Protein AF-A0A1G0FRH4-F1 (afdb_monomer)

pLDDT: mean 81.15, std 13.15, range [51.91, 96.88]

Radius of gyration: 25.26 Å; Cα contacts (8 Å, |Δi|>4): 18; chains: 1; bounding box: 40×24×72 Å

Secondary structure (DSSP, 8-state):
--HHHHHHHHHHHHHHHHHHHHHHHHHHHHS----TTS-HHHHHHHHHHHHTSS-HHHHHHHHHHHHHH-

Solvent-accessible surface area (backbone atoms only — not comparable to full-atom values): 4189 Å² total; per-residue (Å²): 136,64,68,64,61,51,54,54,52,50,52,52,53,51,51,50,52,50,52,52,50,47,52,54,46,51,55,62,69,66,42,74,77,68,66,85,78,55,60,76,66,53,61,54,46,51,53,34,42,75,71,60,79,43,54,74,68,57,46,58,49,52,54,56,52,56,65,74,75,110

Mean predicted aligned error: 12.77 Å

Foldseek 3Di:
DCVVVVVVVVVVVVVVVVVVVVVVVVVVVPPPPPPVVQPPQLVVLVVCVVVVVDDPVVSVVSVVVSVVVD

Sequence (70 aa):
MGWWMLWEGILFVLFWAAVIGLAGWAISAWRPRDERRQPPAMDIAEERYARGDISREEFDLIRRDLQKVA

Structure (mmCIF, N/CA/C/O backbone):
data_AF-A0A1G0FRH4-F1
#
_entry.id   AF-A0A1G0FRH4-F1
#
loop_
_atom_site.group_PDB
_atom_site.id
_atom_site.type_symbol
_atom_site.label_atom_id
_atom_site.label_alt_id
_atom_site.label_comp_id
_atom_site.label_asym_id
_atom_site.label_entity_id
_atom_site.label_seq_id
_atom_site.pdbx_PDB_ins_code
_atom_site.Cartn_x
_atom_site.Cartn_y
_atom_site.Cartn_z
_atom_site.occupancy
_atom_site.B_iso_or_equiv
_atom_site.auth_seq_id
_atom_site.auth_comp_id
_atom_site.auth_asym_id
_atom_site.auth_atom_id
_atom_site.pdbx_PDB_model_num
ATOM 1 N N . MET A 1 1 ? 17.692 2.516 -41.368 1.00 60.50 1 MET A N 1
ATOM 2 C CA . MET A 1 1 ? 16.806 1.415 -40.922 1.00 60.50 1 MET A CA 1
ATOM 3 C C . MET A 1 1 ? 16.773 1.244 -39.385 1.00 60.50 1 MET A C 1
ATOM 5 O O . MET A 1 1 ? 16.329 0.208 -38.932 1.00 60.50 1 MET A O 1
ATOM 9 N N . GLY A 1 2 ? 17.216 2.213 -38.559 1.00 70.44 2 GLY A N 1
ATOM 10 C CA . GLY A 1 2 ? 17.266 2.056 -37.083 1.00 70.44 2 GLY A CA 1
ATOM 11 C C . GLY A 1 2 ? 16.173 2.796 -36.296 1.00 70.44 2 GLY A C 1
ATOM 12 O O . GLY A 1 2 ? 15.951 2.514 -35.126 1.00 70.44 2 GLY A O 1
ATOM 13 N N . TRP A 1 3 ? 15.457 3.719 -36.941 1.00 74.62 3 TRP A N 1
ATOM 14 C CA . TRP A 1 3 ? 14.383 4.499 -36.313 1.00 74.62 3 TRP A CA 1
ATOM 15 C C . TRP A 1 3 ? 13.144 3.659 -35.976 1.00 74.62 3 TRP A C 1
ATOM 17 O O . TRP A 1 3 ? 12.453 3.945 -35.005 1.00 74.62 3 TRP A O 1
ATOM 27 N N . TRP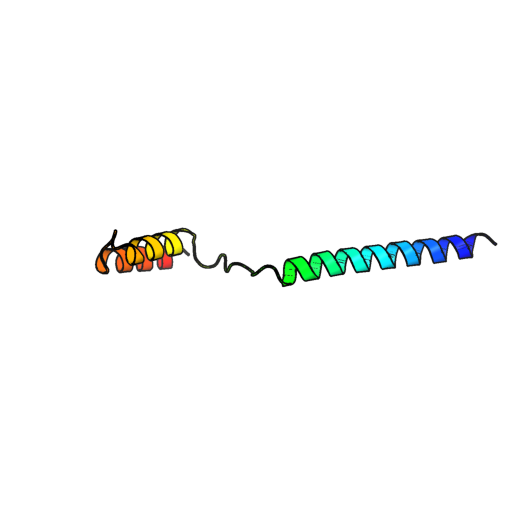 A 1 4 ? 12.900 2.590 -36.737 1.00 76.38 4 TRP A N 1
ATOM 28 C CA . TRP A 1 4 ? 11.789 1.670 -36.489 1.00 76.38 4 TRP A CA 1
ATOM 29 C C . TRP A 1 4 ? 12.002 0.850 -35.203 1.00 76.38 4 TRP A C 1
ATOM 31 O O . TRP A 1 4 ? 11.100 0.757 -34.379 1.00 76.38 4 TRP A O 1
ATOM 41 N N . MET A 1 5 ? 13.221 0.357 -34.957 1.00 78.50 5 MET A N 1
ATOM 42 C CA . MET A 1 5 ? 13.545 -0.394 -33.731 1.00 78.50 5 MET A CA 1
ATOM 43 C C . MET A 1 5 ? 13.411 0.450 -32.452 1.00 78.50 5 MET A C 1
ATOM 45 O O . MET A 1 5 ? 13.043 -0.074 -31.405 1.00 78.50 5 MET A O 1
ATOM 49 N N . LEU A 1 6 ? 13.670 1.761 -32.521 1.00 81.38 6 LEU A N 1
ATOM 50 C CA . LEU A 1 6 ? 13.461 2.662 -31.380 1.00 81.38 6 LEU A CA 1
ATOM 51 C C . LEU A 1 6 ? 11.974 2.833 -31.048 1.00 81.38 6 LEU A C 1
ATOM 53 O O . LEU A 1 6 ? 11.605 2.848 -29.877 1.00 81.38 6 LEU A O 1
ATOM 57 N N . TRP A 1 7 ? 11.120 2.926 -32.069 1.00 88.06 7 TRP A N 1
ATOM 58 C CA . TRP A 1 7 ? 9.674 3.046 -31.890 1.00 88.06 7 TRP A CA 1
ATOM 59 C C . TRP A 1 7 ? 9.074 1.799 -31.227 1.00 88.06 7 TRP A C 1
ATOM 61 O O . TRP A 1 7 ? 8.293 1.908 -30.282 1.00 88.06 7 TRP A O 1
ATOM 71 N N . GLU A 1 8 ? 9.503 0.614 -31.662 1.00 86.56 8 GLU A N 1
ATOM 72 C CA . GLU A 1 8 ? 9.093 -0.664 -31.070 1.00 86.56 8 GLU A CA 1
ATOM 73 C C . GLU A 1 8 ? 9.530 -0.787 -29.600 1.00 86.56 8 GLU A C 1
ATOM 75 O O . GLU A 1 8 ? 8.725 -1.147 -28.738 1.00 86.56 8 GLU A O 1
ATOM 80 N N . GLY A 1 9 ? 10.771 -0.401 -29.286 1.00 90.50 9 GLY A N 1
ATOM 81 C CA . GLY A 1 9 ? 11.275 -0.411 -27.912 1.00 90.50 9 GLY A CA 1
ATOM 82 C C . GLY A 1 9 ? 10.495 0.520 -26.978 1.00 90.50 9 GLY A C 1
ATOM 83 O O . GLY A 1 9 ? 10.194 0.151 -25.843 1.00 90.50 9 GLY A O 1
ATOM 84 N N . ILE A 1 10 ? 10.105 1.705 -27.458 1.00 93.62 10 ILE A N 1
ATOM 85 C CA . ILE A 1 10 ? 9.301 2.656 -26.676 1.00 93.62 10 ILE A CA 1
ATOM 86 C C . ILE A 1 10 ? 7.916 2.077 -26.378 1.00 93.62 10 ILE A C 1
ATOM 88 O O . ILE A 1 10 ? 7.471 2.123 -25.232 1.00 93.62 10 ILE A O 1
ATOM 92 N N . LEU A 1 11 ? 7.248 1.497 -27.378 1.00 93.25 11 LEU A N 1
ATOM 93 C CA . LEU A 1 11 ? 5.933 0.881 -27.186 1.00 93.25 11 LEU A CA 1
ATOM 94 C C . LEU A 1 11 ? 5.986 -0.281 -26.188 1.00 93.25 11 LEU A C 1
ATOM 96 O O . LEU A 1 11 ? 5.090 -0.406 -25.355 1.00 93.25 11 LEU A O 1
ATOM 100 N N . PHE A 1 12 ? 7.052 -1.081 -26.216 1.00 93.56 12 PHE A N 1
ATOM 101 C CA . PHE A 1 12 ? 7.259 -2.164 -25.256 1.00 93.56 12 PHE A CA 1
ATOM 102 C C . PHE A 1 12 ? 7.404 -1.645 -23.818 1.00 93.56 12 PHE A C 1
ATOM 104 O O . PHE A 1 12 ? 6.748 -2.150 -22.906 1.00 93.56 12 PHE A O 1
ATOM 111 N N . VAL A 1 13 ? 8.210 -0.600 -23.608 1.00 95.31 13 VAL A N 1
ATOM 112 C CA . VAL A 1 13 ? 8.386 0.016 -22.281 1.00 95.31 13 VAL A CA 1
ATOM 113 C C . VAL A 1 13 ? 7.084 0.645 -21.788 1.00 95.31 13 VAL A C 1
ATOM 115 O O . VAL A 1 13 ? 6.714 0.449 -20.631 1.00 95.31 13 VAL A O 1
ATOM 118 N N . LEU A 1 14 ? 6.359 1.357 -22.655 1.00 96.44 14 LEU A N 1
ATOM 119 C CA . LEU A 1 14 ? 5.066 1.952 -22.311 1.00 96.44 14 LEU A CA 1
ATOM 120 C C . LEU A 1 14 ? 4.027 0.887 -21.954 1.00 96.44 14 LEU A C 1
ATOM 122 O O . LEU A 1 14 ? 3.300 1.052 -20.976 1.00 96.44 14 LEU A O 1
ATOM 126 N N . PHE A 1 15 ? 3.989 -0.217 -22.701 1.00 95.56 15 PHE A N 1
ATOM 127 C CA . PHE A 1 15 ? 3.111 -1.345 -22.411 1.00 95.56 15 PHE A CA 1
ATOM 128 C C . PHE A 1 15 ? 3.400 -1.931 -21.024 1.00 95.56 15 PHE A C 1
ATOM 130 O O . PHE A 1 15 ? 2.487 -2.052 -20.210 1.00 95.56 15 PHE A O 1
ATOM 137 N N . TRP A 1 16 ? 4.664 -2.217 -20.701 1.00 96.81 16 TRP A N 1
ATOM 138 C CA . TRP A 1 16 ? 5.024 -2.739 -19.380 1.00 96.81 16 TRP A CA 1
ATOM 139 C C . TRP A 1 16 ? 4.791 -1.737 -18.250 1.00 96.81 16 TRP A C 1
ATOM 141 O O . TRP A 1 16 ? 4.304 -2.128 -17.191 1.00 96.81 16 TRP A O 1
ATOM 151 N N . ALA A 1 17 ? 5.069 -0.450 -18.469 1.00 96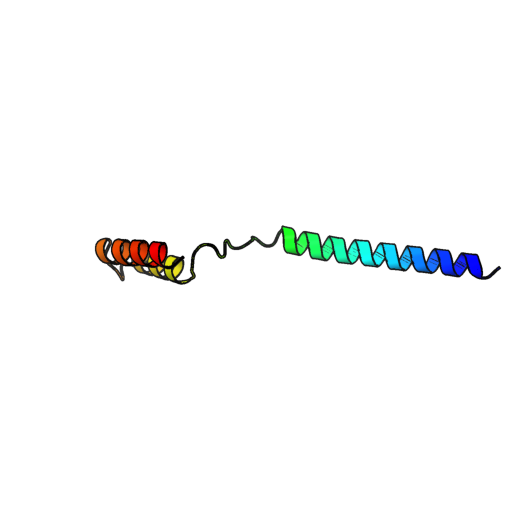.88 17 ALA A N 1
ATOM 152 C CA . ALA A 1 17 ? 4.756 0.598 -17.501 1.00 96.88 17 ALA A CA 1
ATOM 153 C C . ALA A 1 17 ? 3.246 0.668 -17.220 1.00 96.88 17 ALA A C 1
ATOM 155 O O . ALA A 1 17 ? 2.842 0.765 -16.060 1.00 96.88 17 ALA A O 1
ATOM 156 N N . ALA A 1 18 ? 2.413 0.545 -18.259 1.00 96.50 18 ALA A N 1
ATOM 157 C CA . ALA A 1 18 ? 0.963 0.483 -18.119 1.00 96.50 18 ALA A CA 1
ATOM 158 C C . ALA A 1 18 ? 0.512 -0.784 -17.376 1.00 96.50 18 ALA A C 1
ATOM 160 O O . ALA A 1 18 ? -0.313 -0.685 -16.473 1.00 96.50 18 ALA A O 1
ATOM 161 N N . VAL A 1 19 ? 1.077 -1.956 -17.691 1.00 96.75 19 VAL A N 1
ATOM 162 C CA . VAL A 1 19 ? 0.767 -3.222 -17.001 1.00 96.75 19 VAL A CA 1
ATOM 163 C C . VAL A 1 19 ? 1.136 -3.154 -15.519 1.00 96.75 19 VAL A C 1
ATOM 165 O O . VAL A 1 19 ? 0.315 -3.495 -14.670 1.00 96.75 19 VAL A O 1
ATOM 168 N N . ILE A 1 20 ? 2.338 -2.677 -15.185 1.00 96.25 20 ILE A N 1
ATOM 169 C CA . ILE A 1 20 ? 2.798 -2.541 -13.793 1.00 96.25 20 ILE A CA 1
ATOM 170 C C . ILE A 1 20 ? 1.953 -1.502 -13.051 1.00 96.25 20 ILE A C 1
ATOM 172 O O . ILE A 1 20 ? 1.523 -1.751 -11.924 1.00 96.25 20 ILE A O 1
ATOM 176 N N . GLY A 1 21 ? 1.678 -0.360 -13.686 1.00 95.44 21 GLY A N 1
ATOM 177 C CA . GLY A 1 21 ?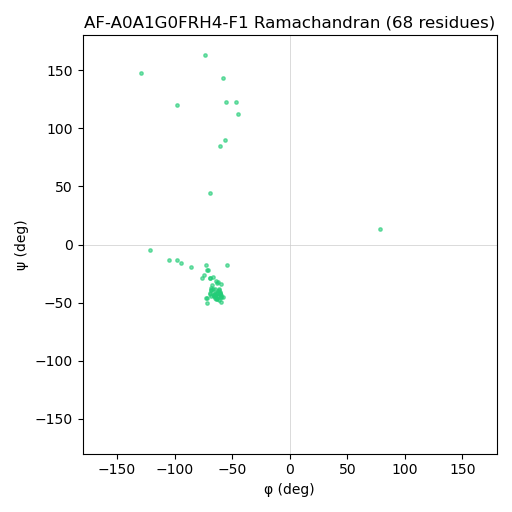 0.812 0.676 -13.129 1.00 95.44 21 GLY A CA 1
ATOM 178 C C . GLY A 1 21 ? -0.598 0.157 -12.859 1.00 95.44 21 GLY A C 1
ATOM 179 O O . GLY A 1 21 ? -1.134 0.388 -11.779 1.00 95.44 21 GLY A O 1
ATOM 180 N N . LEU A 1 22 ? -1.170 -0.609 -13.792 1.00 95.19 22 LEU A N 1
ATOM 181 C CA . LEU A 1 22 ? -2.492 -1.211 -13.648 1.00 95.19 22 LEU A CA 1
ATOM 182 C C . LEU A 1 22 ? -2.513 -2.298 -12.570 1.00 95.19 22 LEU A C 1
ATOM 184 O O . LEU A 1 22 ? -3.464 -2.357 -11.799 1.00 95.19 22 LEU A O 1
ATOM 188 N N . ALA A 1 23 ? -1.468 -3.120 -12.468 1.00 93.81 23 ALA A N 1
ATOM 189 C CA . ALA A 1 23 ? -1.344 -4.120 -11.412 1.00 93.81 23 ALA A CA 1
ATOM 190 C C . ALA A 1 23 ? -1.235 -3.462 -10.026 1.00 93.81 23 ALA A C 1
ATOM 192 O O . ALA A 1 23 ? -1.960 -3.834 -9.104 1.00 93.81 23 ALA A O 1
ATOM 193 N N . GLY A 1 24 ? -0.389 -2.436 -9.882 1.00 91.50 24 GLY A N 1
ATOM 194 C CA . GLY A 1 24 ? -0.291 -1.652 -8.648 1.00 91.50 24 GLY A CA 1
ATOM 195 C C . GLY A 1 24 ? -1.599 -0.927 -8.313 1.00 91.50 24 GLY A C 1
ATOM 196 O O . GLY A 1 24 ? -2.032 -0.915 -7.157 1.00 91.50 24 GLY A O 1
ATOM 197 N N . TRP A 1 25 ? -2.278 -0.386 -9.327 1.00 90.81 25 TRP A N 1
ATOM 198 C CA . TRP A 1 25 ? -3.595 0.223 -9.177 1.00 90.81 25 TRP A CA 1
ATOM 199 C C . TRP A 1 25 ? -4.642 -0.802 -8.731 1.00 90.81 25 TRP A C 1
ATOM 201 O O . TRP A 1 25 ? -5.333 -0.549 -7.756 1.00 90.81 25 TRP A O 1
ATOM 211 N N . ALA A 1 26 ? -4.704 -1.985 -9.343 1.00 88.75 26 ALA A N 1
ATOM 212 C CA . ALA A 1 26 ? -5.636 -3.046 -8.964 1.00 88.75 26 ALA A CA 1
ATOM 213 C C . ALA A 1 26 ? -5.416 -3.509 -7.515 1.00 88.75 26 ALA A C 1
ATOM 215 O O . ALA A 1 26 ? -6.370 -3.625 -6.750 1.00 88.75 26 ALA A O 1
ATOM 216 N N . ILE A 1 27 ? -4.155 -3.678 -7.098 1.00 86.19 27 ILE A N 1
ATOM 217 C CA . ILE A 1 27 ? -3.811 -4.021 -5.709 1.00 86.19 27 ILE A CA 1
ATOM 218 C C . ILE A 1 27 ? -4.232 -2.902 -4.745 1.00 86.19 27 ILE A C 1
ATOM 220 O O . ILE A 1 27 ? -4.761 -3.182 -3.673 1.00 86.19 27 ILE A O 1
ATOM 224 N N . SER A 1 28 ? -4.020 -1.632 -5.101 1.00 77.25 28 SER A N 1
ATOM 225 C CA . SER A 1 28 ? -4.424 -0.495 -4.256 1.00 77.25 28 SER A CA 1
ATOM 226 C C . SER A 1 28 ? -5.930 -0.219 -4.261 1.00 77.25 28 SER A C 1
ATOM 228 O O . SER A 1 28 ? -6.444 0.290 -3.270 1.00 77.25 28 SER A O 1
ATOM 230 N N . ALA A 1 29 ? -6.637 -0.587 -5.330 1.00 77.75 29 ALA A N 1
ATOM 231 C CA . ALA A 1 29 ? -8.089 -0.505 -5.442 1.00 77.75 29 ALA A CA 1
ATOM 232 C C . ALA A 1 29 ? -8.795 -1.624 -4.662 1.00 77.75 29 ALA A C 1
ATOM 234 O O . ALA A 1 29 ? -9.921 -1.434 -4.211 1.00 77.75 29 ALA A O 1
ATOM 235 N N . TRP A 1 30 ? -8.146 -2.784 -4.516 1.00 67.62 30 TRP A N 1
ATOM 236 C CA . TRP A 1 30 ? -8.665 -3.931 -3.761 1.00 67.62 30 TRP A CA 1
ATOM 237 C C . TRP A 1 30 ? -8.196 -3.991 -2.321 1.00 67.62 30 TRP A C 1
ATOM 239 O O . TRP A 1 30 ? -8.803 -4.703 -1.521 1.00 67.62 30 TRP A O 1
ATOM 249 N N . ARG A 1 31 ? -7.147 -3.246 -1.955 1.00 65.19 31 ARG A N 1
ATOM 250 C CA . ARG A 1 31 ? -6.960 -2.923 -0.546 1.00 65.19 31 ARG A CA 1
ATOM 251 C C . ARG A 1 31 ? -8.255 -2.262 -0.102 1.00 65.19 31 ARG A C 1
ATOM 253 O O . ARG A 1 31 ? -8.626 -1.254 -0.713 1.00 65.19 31 ARG A O 1
ATOM 260 N N . PRO A 1 32 ? -8.938 -2.796 0.928 1.00 59.25 32 PRO A N 1
ATOM 261 C CA . PRO A 1 32 ? -9.942 -2.015 1.606 1.00 59.25 32 PRO A CA 1
ATOM 262 C C . PRO A 1 32 ? -9.267 -0.673 1.853 1.00 59.25 32 PRO A C 1
ATOM 264 O O . PRO A 1 32 ? -8.171 -0.609 2.425 1.00 59.25 32 PRO A O 1
ATOM 267 N N . ARG A 1 33 ? -9.868 0.412 1.359 1.00 55.59 33 ARG A N 1
ATOM 268 C CA . ARG A 1 33 ? -9.770 1.643 2.121 1.00 55.59 33 ARG A CA 1
ATOM 269 C C . ARG A 1 33 ? -10.340 1.215 3.460 1.00 55.59 33 ARG A C 1
ATOM 271 O O . ARG A 1 33 ? -11.553 1.245 3.618 1.00 55.59 33 ARG A O 1
ATOM 278 N N . ASP A 1 34 ? -9.479 0.729 4.359 1.00 53.44 34 ASP A N 1
ATOM 279 C CA . ASP A 1 34 ? -9.743 0.826 5.776 1.00 53.44 34 ASP A CA 1
ATOM 280 C C . ASP A 1 34 ? -10.209 2.251 5.890 1.00 53.44 34 ASP A C 1
ATOM 282 O O . ASP A 1 34 ? -9.495 3.192 5.503 1.00 53.44 34 ASP A O 1
ATOM 286 N N . GLU A 1 35 ? -11.484 2.375 6.208 1.00 53.78 35 GLU A N 1
ATOM 287 C CA . GLU A 1 35 ? -12.116 3.629 6.469 1.00 53.78 35 GLU A CA 1
ATOM 288 C C . GLU A 1 35 ? -11.348 4.188 7.660 1.00 53.78 35 GLU A C 1
ATOM 290 O O . GLU A 1 35 ? -11.748 4.065 8.810 1.0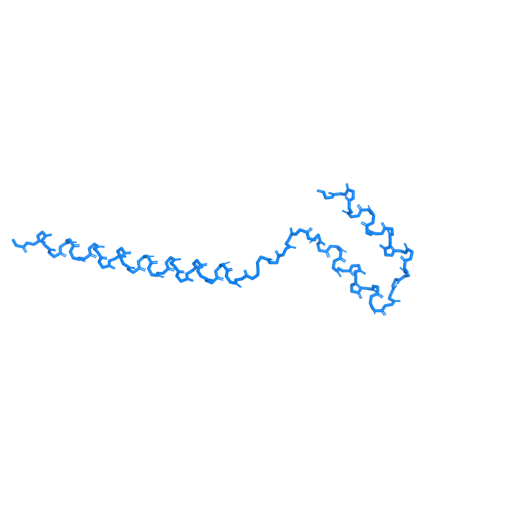0 53.78 35 GLU A O 1
ATOM 295 N N . ARG A 1 36 ? -10.224 4.859 7.382 1.00 51.91 36 ARG A N 1
ATOM 296 C CA . ARG A 1 36 ? -9.503 5.757 8.284 1.00 51.91 36 ARG A CA 1
ATOM 297 C C . ARG A 1 36 ? -10.350 7.014 8.503 1.00 51.91 36 ARG A C 1
ATOM 299 O O . ARG A 1 36 ? -9.879 8.141 8.392 1.00 51.91 36 ARG A O 1
ATOM 306 N N . ARG A 1 37 ? -11.640 6.786 8.717 1.00 52.50 37 ARG A N 1
ATOM 307 C CA . ARG A 1 37 ? -12.703 7.696 9.099 1.00 52.50 37 ARG A CA 1
ATOM 308 C C . ARG A 1 37 ? -13.353 7.255 10.405 1.00 52.50 37 ARG A C 1
ATOM 310 O O . ARG A 1 37 ? -14.149 8.026 10.925 1.00 52.50 37 ARG A O 1
ATOM 317 N N . GLN A 1 38 ? -12.976 6.106 10.969 1.00 55.19 38 GLN A N 1
ATOM 318 C CA . GLN A 1 38 ? -13.058 5.933 12.412 1.00 55.19 38 GLN A CA 1
ATOM 319 C C . GLN A 1 38 ? -11.674 6.203 13.008 1.00 55.19 38 GLN A C 1
ATOM 321 O O . GLN A 1 38 ? -10.688 5.594 12.586 1.00 55.19 38 GLN A O 1
ATOM 326 N N . PRO A 1 39 ? -11.543 7.193 13.909 1.00 56.78 39 PRO A N 1
ATOM 327 C CA . PRO A 1 39 ? -10.295 7.385 14.621 1.00 56.78 39 PRO A CA 1
ATOM 328 C C . PRO A 1 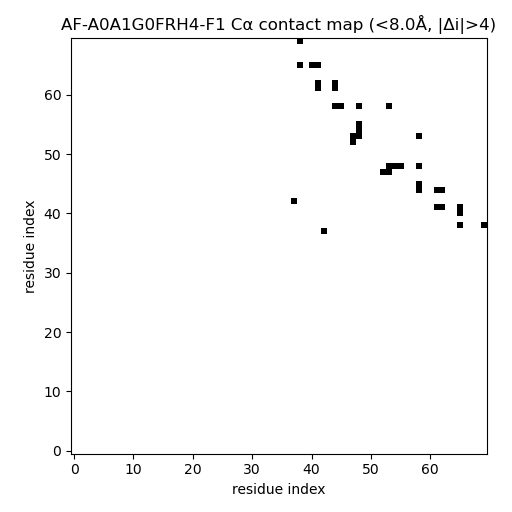39 ? -9.968 6.082 15.363 1.00 56.78 39 PRO A C 1
ATOM 330 O O . PRO A 1 39 ? -10.884 5.468 15.909 1.00 56.78 39 PRO A O 1
ATOM 333 N N . PRO A 1 40 ? -8.686 5.683 15.455 1.00 66.88 40 PRO A N 1
ATOM 334 C CA . PRO A 1 40 ? -8.266 4.447 16.129 1.00 66.88 40 PRO A CA 1
ATOM 335 C C . PRO A 1 40 ? -8.772 4.338 17.578 1.00 66.88 40 PRO A C 1
ATOM 337 O O . PRO A 1 40 ? -8.800 3.258 18.152 1.00 66.88 40 PRO A O 1
ATOM 340 N N . ALA A 1 41 ? -9.200 5.451 18.177 1.00 72.69 41 ALA A N 1
ATOM 341 C CA . ALA A 1 41 ? -9.833 5.484 19.485 1.00 72.69 41 ALA A CA 1
ATOM 342 C C . ALA A 1 41 ? -11.248 4.861 19.532 1.00 72.69 41 ALA A C 1
ATOM 344 O O . ALA A 1 41 ? -11.622 4.355 20.587 1.00 72.69 41 ALA A O 1
ATOM 345 N N . MET A 1 42 ? -12.024 4.876 18.438 1.00 79.00 42 MET A N 1
ATOM 346 C CA . MET A 1 42 ? -13.370 4.278 18.408 1.00 79.00 42 MET A CA 1
ATOM 347 C C . MET A 1 42 ? -13.290 2.748 18.401 1.00 79.00 42 MET A C 1
ATOM 349 O O . MET A 1 42 ? -13.934 2.111 19.230 1.00 79.00 42 MET A O 1
ATOM 353 N N . ASP A 1 43 ? -12.419 2.180 17.562 1.00 80.00 43 ASP A N 1
ATOM 354 C CA . ASP A 1 43 ? -12.198 0.729 17.486 1.00 80.00 43 ASP A CA 1
ATOM 355 C C . ASP A 1 43 ? -11.705 0.167 18.830 1.00 80.00 43 ASP A C 1
ATOM 357 O O . ASP A 1 43 ? -12.186 -0.860 19.306 1.00 80.00 43 ASP A O 1
ATOM 361 N N . ILE A 1 44 ? -10.797 0.886 19.504 1.00 83.69 44 ILE A N 1
ATOM 362 C CA . ILE A 1 44 ? -10.303 0.507 20.839 1.00 83.69 44 ILE A CA 1
ATOM 363 C C . ILE A 1 44 ? -11.423 0.567 21.890 1.00 83.69 44 ILE A C 1
ATOM 365 O O . ILE A 1 44 ? -11.461 -0.265 22.801 1.00 83.69 44 ILE A O 1
ATOM 369 N N . ALA A 1 45 ? -12.319 1.555 21.806 1.00 84.44 45 ALA A 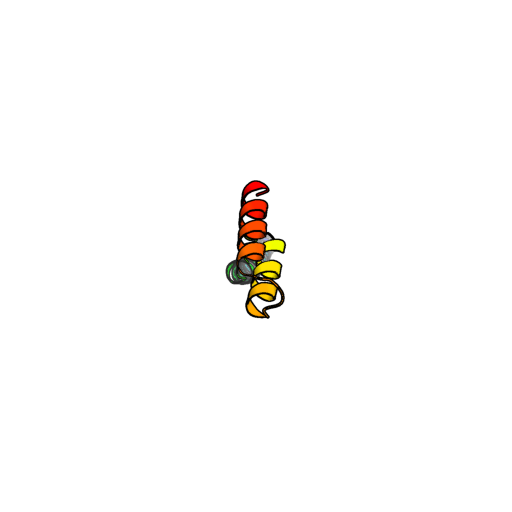N 1
ATOM 370 C CA . ALA A 1 45 ? -13.445 1.674 22.728 1.00 84.44 45 ALA A CA 1
ATOM 371 C C . ALA A 1 45 ? -14.471 0.548 22.514 1.00 84.44 45 ALA A C 1
ATOM 373 O O . ALA A 1 45 ? -14.949 -0.031 23.489 1.00 84.44 45 ALA A O 1
ATOM 374 N N . GLU A 1 46 ? -14.767 0.198 21.259 1.00 83.75 46 GLU A N 1
ATOM 375 C CA . GLU A 1 46 ? -15.683 -0.895 20.914 1.00 83.75 46 GLU A CA 1
ATOM 376 C C . GLU A 1 46 ? -15.129 -2.258 21.349 1.00 83.75 46 GLU A C 1
ATOM 378 O O . GLU A 1 46 ? -15.850 -3.044 21.967 1.00 83.75 46 GLU A O 1
ATOM 383 N N . GLU A 1 47 ? -13.832 -2.507 21.144 1.00 86.69 47 GLU A N 1
ATOM 384 C CA . GLU A 1 47 ? -13.182 -3.744 21.588 1.00 86.69 47 GLU A CA 1
ATOM 385 C C . GLU A 1 47 ? -13.257 -3.914 23.117 1.00 86.69 47 GLU A C 1
ATOM 387 O O . GLU A 1 47 ? -13.564 -4.999 23.616 1.00 86.69 47 GLU A O 1
ATOM 392 N N . ARG A 1 48 ? -13.026 -2.836 23.879 1.00 86.50 48 ARG A N 1
ATOM 393 C CA . ARG A 1 48 ? -13.114 -2.856 25.351 1.00 86.50 48 ARG A CA 1
ATOM 394 C C . ARG A 1 48 ? -14.542 -3.045 25.846 1.00 86.50 48 ARG A C 1
ATOM 396 O O . ARG A 1 48 ? -14.746 -3.754 26.829 1.00 86.50 48 ARG A O 1
ATOM 403 N N . TYR A 1 49 ? -15.524 -2.452 25.168 1.00 87.38 49 TYR A N 1
ATOM 404 C CA . TYR A 1 49 ? -16.936 -2.659 25.490 1.00 87.38 49 TYR A CA 1
ATOM 405 C C . TYR A 1 49 ? -17.356 -4.109 25.228 1.00 87.38 49 TYR A C 1
ATOM 407 O O . TYR A 1 49 ? -17.984 -4.729 26.084 1.00 87.38 49 TYR A O 1
ATOM 415 N N . ALA A 1 50 ? -16.941 -4.682 24.093 1.00 88.88 50 ALA A N 1
ATOM 416 C CA . ALA A 1 50 ? -17.196 -6.083 23.759 1.00 88.88 50 ALA A CA 1
ATOM 417 C C . ALA A 1 50 ? -16.522 -7.054 24.742 1.00 88.88 50 ALA A C 1
ATOM 419 O O . ALA A 1 50 ? -17.073 -8.112 25.047 1.00 88.88 50 ALA A O 1
ATOM 420 N N . ARG A 1 51 ? -15.351 -6.681 25.273 1.00 88.12 51 ARG A N 1
ATOM 421 C CA . ARG A 1 51 ? -14.666 -7.423 26.340 1.00 88.12 51 ARG A CA 1
ATOM 422 C C . ARG A 1 51 ? -15.347 -7.275 27.709 1.00 88.12 51 ARG A C 1
ATOM 424 O O . ARG A 1 51 ? -15.109 -8.096 28.589 1.00 88.12 51 ARG A O 1
ATOM 431 N N . GLY A 1 52 ? -16.209 -6.271 27.877 1.00 88.19 52 GLY A N 1
ATOM 432 C CA . GLY A 1 52 ? -16.844 -5.929 29.150 1.00 88.19 52 GLY A CA 1
ATOM 433 C C . GLY A 1 52 ? -15.932 -5.155 30.107 1.00 88.19 52 GLY A C 1
ATOM 434 O O . GLY A 1 52 ? -16.273 -5.015 31.278 1.00 88.19 52 GLY A O 1
ATOM 435 N N . ASP A 1 53 ? -14.794 -4.645 29.621 1.00 88.50 53 ASP A N 1
ATOM 436 C CA . ASP A 1 53 ? -13.834 -3.858 30.410 1.00 88.50 53 ASP A CA 1
ATOM 437 C C . ASP A 1 53 ? -14.374 -2.455 30.744 1.00 88.50 53 ASP A C 1
ATOM 439 O O . ASP A 1 53 ? -13.886 -1.812 31.673 1.00 88.50 53 ASP A O 1
ATOM 443 N N . ILE A 1 54 ? -15.350 -1.966 29.970 1.00 87.94 54 ILE A N 1
ATOM 444 C CA . ILE A 1 54 ? -16.013 -0.672 30.167 1.00 87.94 54 ILE A CA 1
ATOM 445 C C . ILE A 1 54 ? -17.531 -0.837 30.159 1.00 87.94 54 ILE A C 1
ATOM 447 O O . IL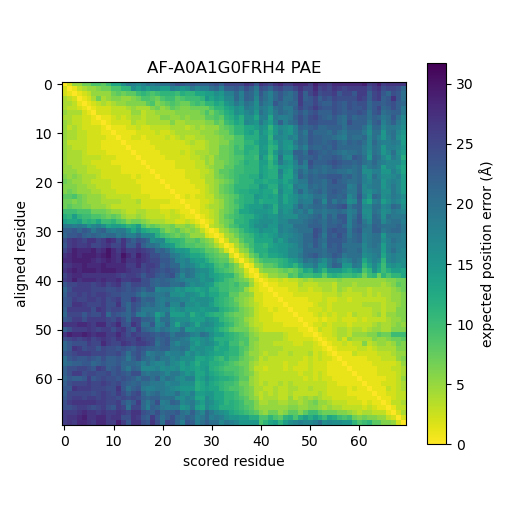E A 1 54 ? -18.088 -1.671 29.440 1.00 87.94 54 ILE A O 1
ATOM 451 N N . SER A 1 55 ? -18.214 -0.007 30.940 1.00 88.88 55 SER A N 1
ATOM 452 C CA . SER A 1 55 ? -19.673 0.049 30.954 1.00 88.88 55 SER A CA 1
ATOM 453 C C . SER A 1 55 ? -20.227 0.733 29.697 1.00 88.88 55 SER A C 1
ATOM 455 O O . SER A 1 55 ? -19.540 1.470 28.983 1.00 88.88 55 SER A O 1
ATOM 457 N N . ARG A 1 56 ? -21.523 0.526 29.431 1.00 86.38 56 ARG A N 1
ATOM 458 C CA . ARG A 1 56 ? -22.228 1.183 28.317 1.00 86.38 56 ARG A CA 1
ATOM 459 C C . ARG A 1 56 ? -22.210 2.711 28.435 1.00 86.38 56 ARG A C 1
ATOM 461 O O . ARG A 1 56 ? -22.156 3.408 27.428 1.00 86.38 56 ARG A O 1
ATOM 468 N N . GLU A 1 57 ? -22.249 3.214 29.663 1.00 88.56 57 GLU A N 1
ATOM 469 C CA . GLU A 1 57 ? -22.233 4.644 29.971 1.00 88.56 57 GLU A CA 1
ATOM 470 C C . GLU A 1 57 ? -20.879 5.272 29.620 1.00 88.56 57 GLU A C 1
ATOM 472 O O . GLU A 1 57 ? -20.833 6.316 28.969 1.00 88.56 57 GLU A O 1
ATOM 477 N N . GLU A 1 58 ? -19.780 4.604 29.974 1.00 86.00 58 GLU A N 1
ATOM 478 C CA . GLU A 1 58 ? -18.421 5.031 29.621 1.00 86.00 58 GLU A CA 1
ATOM 479 C C . GLU A 1 58 ? -18.186 4.993 28.107 1.00 86.00 58 GLU A C 1
ATOM 481 O O . GLU A 1 58 ? -17.635 5.942 27.545 1.00 86.00 58 GLU A O 1
ATOM 486 N N . PHE A 1 59 ? -18.665 3.947 27.425 1.00 88.56 59 PHE A N 1
ATOM 487 C CA . PHE A 1 59 ? -18.601 3.861 25.965 1.00 88.56 59 PHE A CA 1
ATOM 488 C C . PHE A 1 59 ? -19.340 5.025 25.285 1.00 88.56 59 PHE A C 1
ATOM 490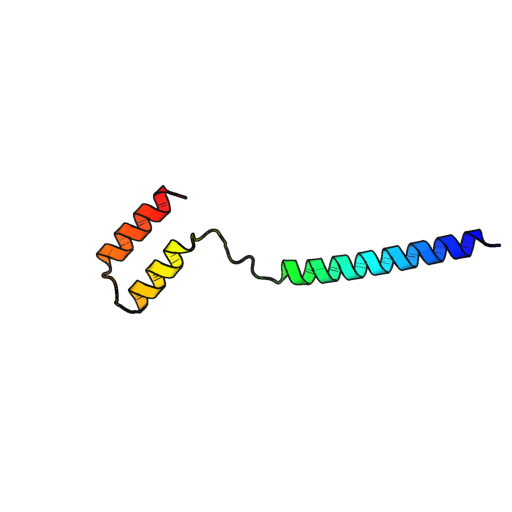 O O . PHE A 1 59 ? -18.796 5.671 24.387 1.00 88.56 59 PHE A O 1
ATOM 497 N N . ASP A 1 60 ? -20.551 5.354 25.744 1.00 88.12 60 ASP A N 1
ATOM 498 C CA . ASP A 1 60 ? -21.353 6.446 25.180 1.00 88.12 60 ASP A CA 1
ATOM 499 C C . ASP A 1 60 ? -20.739 7.837 25.415 1.00 88.12 60 ASP A C 1
ATOM 501 O O . ASP A 1 60 ? -20.987 8.759 24.627 1.00 88.12 60 ASP A O 1
ATOM 505 N N . LEU A 1 61 ? -19.961 8.015 26.488 1.00 87.56 61 LEU A N 1
ATOM 506 C CA . LEU A 1 61 ? -19.201 9.242 26.742 1.00 87.56 61 LEU A CA 1
ATOM 507 C C . LEU A 1 61 ? -18.023 9.364 25.774 1.00 87.56 61 LEU A C 1
ATOM 509 O O . LEU A 1 61 ? -17.904 10.384 25.094 1.00 87.56 61 LEU A O 1
ATOM 513 N N . ILE A 1 62 ? -17.212 8.309 25.653 1.00 85.75 62 ILE A N 1
ATOM 514 C CA . ILE A 1 62 ? -16.054 8.262 24.747 1.00 85.75 62 ILE A CA 1
ATOM 515 C C . ILE A 1 62 ? -16.505 8.469 23.299 1.00 85.75 62 ILE A C 1
ATOM 517 O O . ILE A 1 62 ? -15.945 9.293 22.581 1.00 85.75 62 ILE A O 1
ATOM 521 N N . ARG A 1 63 ? -17.579 7.792 22.880 1.00 84.00 63 ARG A N 1
ATOM 522 C CA . ARG A 1 63 ? -18.146 7.935 21.536 1.00 84.00 63 ARG A CA 1
ATOM 523 C C . ARG A 1 63 ? -18.559 9.376 21.234 1.00 84.00 63 ARG A C 1
ATOM 525 O O . ARG A 1 63 ? -18.274 9.877 20.146 1.00 84.00 63 ARG A O 1
ATOM 532 N N . ARG A 1 64 ? -19.232 10.041 22.179 1.00 85.75 64 ARG A N 1
ATOM 533 C CA . ARG A 1 64 ? -19.663 11.441 22.028 1.00 85.75 64 ARG A CA 1
ATOM 534 C C . ARG A 1 64 ? -18.493 12.414 21.999 1.00 85.75 64 ARG A C 1
ATOM 536 O O . ARG A 1 64 ? -18.579 13.419 21.300 1.00 85.75 64 ARG A O 1
ATOM 543 N N . ASP A 1 65 ? -17.436 12.135 22.749 1.00 84.25 65 ASP A N 1
ATOM 544 C CA . ASP A 1 65 ? -16.240 12.974 22.783 1.00 84.25 65 ASP A CA 1
ATOM 545 C C . ASP A 1 65 ? -15.435 12.843 21.482 1.00 84.25 65 ASP A C 1
ATOM 547 O O . ASP A 1 65 ? -15.134 13.838 20.826 1.00 84.25 65 ASP A O 1
ATOM 551 N N . LEU A 1 66 ? -15.226 11.612 21.006 1.00 78.88 66 LEU A N 1
ATOM 552 C CA . LEU A 1 66 ? -14.542 11.337 19.739 1.00 78.88 66 LEU A CA 1
ATOM 553 C C . LEU A 1 66 ? -15.274 11.915 18.520 1.00 78.88 66 LEU A C 1
ATOM 555 O O . LEU A 1 66 ? -14.628 12.342 17.567 1.00 78.88 66 LEU A O 1
ATOM 559 N N . GLN A 1 67 ? -16.609 11.979 18.553 1.00 78.75 67 GLN A N 1
ATOM 560 C CA . GLN A 1 67 ? -17.408 12.633 17.509 1.00 78.75 67 GLN A CA 1
ATOM 561 C C . GLN A 1 67 ? -17.287 14.163 17.497 1.00 78.75 67 GLN A C 1
ATOM 563 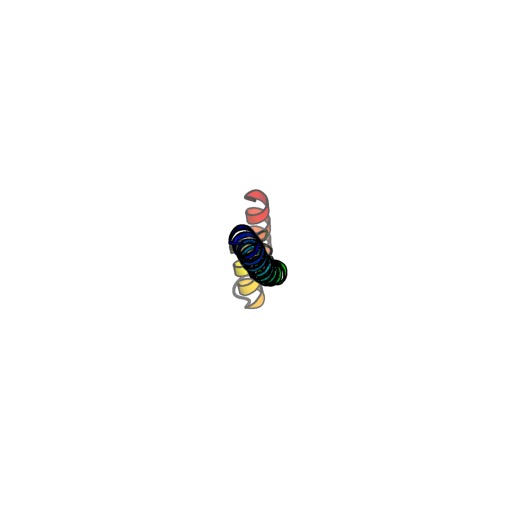O O . GLN A 1 67 ? -17.583 14.771 16.475 1.00 78.75 67 GLN A O 1
ATOM 568 N N . LYS A 1 68 ? -16.887 14.797 18.607 1.00 72.81 68 LYS A N 1
ATOM 569 C CA . LYS A 1 68 ? -16.684 16.255 18.676 1.00 72.81 68 LYS A CA 1
ATOM 570 C C . LYS A 1 68 ? -15.295 16.695 18.212 1.00 72.81 68 LYS A C 1
ATOM 572 O O . LYS A 1 68 ? -15.111 17.876 17.936 1.00 72.81 68 LYS A O 1
ATOM 577 N N . VAL A 1 69 ? -14.328 15.777 18.189 1.00 63.53 69 VAL A N 1
ATOM 578 C CA . VAL A 1 69 ? -12.914 16.057 17.881 1.00 63.53 69 VAL A CA 1
ATOM 579 C C . VAL A 1 69 ? -12.558 15.743 16.414 1.00 63.53 69 VAL A C 1
ATOM 581 O O . VAL A 1 69 ? -11.506 16.174 15.945 1.00 63.53 69 VAL A O 1
ATOM 584 N N . ALA A 1 70 ? -13.423 15.025 15.686 1.00 54.50 70 ALA A N 1
ATOM 585 C CA . ALA A 1 70 ? -13.283 14.703 14.258 1.00 54.50 70 ALA A CA 1
ATOM 586 C C . ALA A 1 70 ? -13.888 15.781 13.343 1.00 54.50 70 ALA A C 1
ATOM 588 O O . ALA A 1 70 ? -13.308 16.003 12.255 1.00 54.50 70 ALA A O 1
#